Protein AF-A0A955P4U1-F1 (afdb_monomer)

Radius of gyration: 18.65 Å; Cα contacts (8 Å, |Δi|>4): 144; chains: 1; bounding box: 39×24×65 Å

Foldseek 3Di:
DPPPPDDPVVVVVVVVCVVCVPPQKDKDKDKDWDWDDDPVDIDIQIKIKIWIAHPPGWIKIFIDSDPPDPHGQWIWIDSNVDTPDIDGPDDPPD

Structure (mmCIF, N/CA/C/O backbone):
data_AF-A0A955P4U1-F1
#
_entry.id   AF-A0A955P4U1-F1
#
loop_
_atom_site.group_PDB
_atom_site.id
_atom_site.type_symbol
_atom_site.label_atom_id
_atom_site.label_alt_id
_atom_site.label_comp_id
_atom_site.label_asym_id
_atom_site.label_entity_id
_atom_site.label_seq_id
_atom_site.pdbx_PDB_ins_code
_atom_site.Cartn_x
_atom_site.Cartn_y
_atom_site.Cartn_z
_atom_site.occupancy
_atom_site.B_iso_or_equiv
_atom_site.auth_seq_id
_atom_site.auth_comp_id
_atom_site.auth_asym_id
_atom_site.auth_atom_id
_atom_site.pdbx_PDB_model_num
ATOM 1 N N . MET A 1 1 ? 6.736 -4.194 44.530 1.00 50.38 1 MET A N 1
ATOM 2 C CA . MET A 1 1 ? 7.512 -4.303 43.274 1.00 50.38 1 MET A CA 1
ATOM 3 C C . MET A 1 1 ? 7.464 -2.953 42.570 1.00 50.38 1 MET A C 1
ATOM 5 O O . MET A 1 1 ? 6.357 -2.449 42.415 1.00 50.38 1 MET A O 1
ATOM 9 N N . PRO A 1 2 ? 8.597 -2.331 42.195 1.00 56.81 2 PRO A N 1
ATOM 10 C CA . PRO A 1 2 ? 8.562 -1.129 41.367 1.00 56.81 2 PRO A CA 1
ATOM 11 C C . PRO A 1 2 ? 7.985 -1.478 39.982 1.00 56.81 2 PRO A C 1
ATOM 13 O O . PRO A 1 2 ? 8.252 -2.577 39.481 1.00 56.81 2 PRO A O 1
ATOM 16 N N . PRO A 1 3 ? 7.184 -0.595 39.360 1.00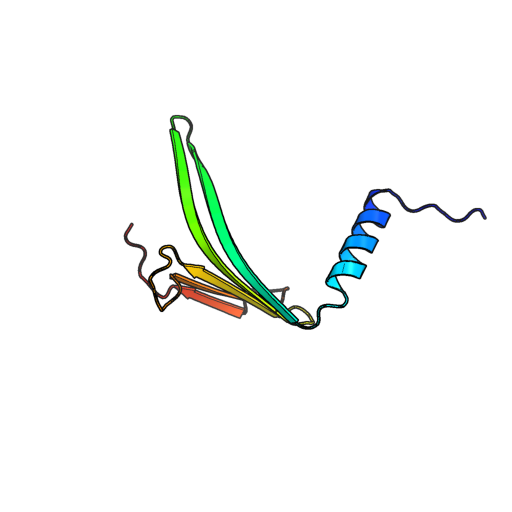 59.06 3 PRO A N 1
ATOM 17 C CA . PRO A 1 3 ? 6.645 -0.843 38.030 1.00 59.06 3 PRO A CA 1
ATOM 18 C C . PRO A 1 3 ? 7.808 -1.007 37.046 1.00 59.06 3 PRO A C 1
ATOM 20 O O . PRO A 1 3 ? 8.677 -0.137 36.953 1.00 59.06 3 PRO A O 1
ATOM 23 N N . ARG A 1 4 ? 7.844 -2.136 36.326 1.00 65.88 4 ARG A N 1
ATOM 24 C CA . ARG A 1 4 ? 8.798 -2.355 35.234 1.00 65.88 4 ARG A CA 1
ATOM 25 C C . ARG A 1 4 ? 8.546 -1.266 34.190 1.00 65.88 4 ARG A C 1
ATOM 27 O O . ARG A 1 4 ? 7.541 -1.308 33.488 1.00 65.88 4 ARG A O 1
ATOM 34 N N . LYS A 1 5 ? 9.422 -0.259 34.126 1.00 69.38 5 LYS A N 1
ATOM 35 C CA . LYS A 1 5 ? 9.447 0.681 33.002 1.00 69.38 5 LYS A CA 1
ATOM 36 C C . LYS A 1 5 ? 9.759 -0.154 31.764 1.00 69.38 5 LYS A C 1
ATOM 38 O O . LYS A 1 5 ? 10.828 -0.756 31.702 1.00 69.38 5 LYS A O 1
ATOM 43 N N . GLY A 1 6 ? 8.791 -0.252 30.856 1.00 73.00 6 GLY A N 1
ATOM 44 C CA . GLY A 1 6 ? 8.958 -0.990 29.611 1.00 73.00 6 GLY A CA 1
ATOM 45 C C . GLY A 1 6 ? 10.155 -0.476 28.815 1.00 73.00 6 GLY A C 1
ATOM 46 O O . GLY A 1 6 ? 10.560 0.683 28.963 1.00 73.00 6 GLY A O 1
ATOM 47 N N . SER A 1 7 ? 10.745 -1.343 27.998 1.00 87.06 7 SER A N 1
ATOM 48 C CA . SER A 1 7 ? 11.895 -0.985 27.168 1.00 87.06 7 SER A CA 1
ATOM 49 C C . SER A 1 7 ? 11.543 0.164 26.202 1.00 87.06 7 SER A C 1
AT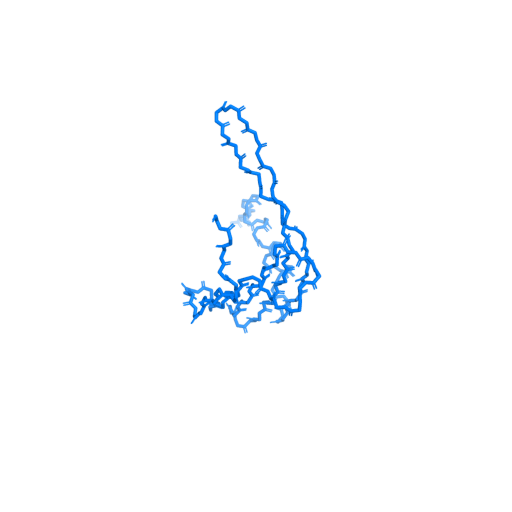OM 51 O O . SER A 1 7 ? 10.374 0.352 25.849 1.00 87.06 7 SER A O 1
ATOM 53 N N . PRO A 1 8 ? 12.527 0.940 25.715 1.00 87.69 8 PRO A N 1
ATOM 54 C CA . PRO A 1 8 ? 12.278 1.966 24.699 1.00 87.69 8 PRO A CA 1
ATOM 55 C C . PRO A 1 8 ? 11.526 1.442 23.461 1.00 87.69 8 PRO A C 1
ATOM 57 O O . PRO A 1 8 ? 10.693 2.155 22.902 1.00 87.69 8 PRO A O 1
ATOM 60 N N . ALA A 1 9 ? 11.761 0.183 23.073 1.00 87.62 9 ALA A N 1
ATOM 61 C CA . ALA A 1 9 ? 11.050 -0.476 21.980 1.00 87.62 9 ALA A CA 1
ATOM 62 C C . ALA A 1 9 ? 9.571 -0.735 22.314 1.00 87.62 9 ALA A C 1
ATOM 64 O O . ALA A 1 9 ? 8.701 -0.459 21.492 1.00 87.62 9 ALA A O 1
ATOM 65 N N . GLU A 1 10 ? 9.264 -1.191 23.531 1.00 89.50 10 GLU A N 1
ATOM 66 C CA . GLU A 1 10 ? 7.882 -1.399 23.991 1.00 89.50 10 GLU A CA 1
ATOM 67 C C . GLU A 1 10 ? 7.094 -0.084 24.027 1.00 89.50 10 GLU A C 1
ATOM 69 O O . GLU A 1 10 ? 5.933 -0.033 23.620 1.00 89.50 10 GLU A O 1
ATOM 74 N N . LEU A 1 11 ? 7.736 1.007 24.454 1.00 87.81 11 LEU A N 1
ATOM 75 C CA . LEU A 1 11 ? 7.127 2.338 24.450 1.00 87.81 11 LEU A CA 1
ATOM 76 C C . LEU A 1 11 ? 6.859 2.847 23.027 1.00 87.81 11 LEU A C 1
ATOM 78 O O . LEU A 1 11 ? 5.818 3.462 22.786 1.00 87.81 11 LEU A O 1
ATOM 82 N N . LEU A 1 12 ? 7.769 2.591 22.083 1.00 88.06 12 LEU A N 1
ATOM 83 C CA . LEU A 1 12 ? 7.580 2.946 20.676 1.00 88.06 12 LEU A CA 1
ATOM 84 C C . LEU A 1 12 ? 6.439 2.138 20.047 1.00 88.06 12 LEU A C 1
ATOM 86 O O . LEU A 1 12 ? 5.561 2.724 19.416 1.00 88.06 12 LEU A O 1
ATOM 90 N N . LEU A 1 13 ? 6.415 0.820 20.267 1.00 87.81 13 LEU A N 1
ATOM 91 C CA . LEU A 1 13 ? 5.353 -0.059 19.778 1.00 87.81 13 LEU A CA 1
ATOM 92 C C . LEU A 1 13 ? 3.991 0.368 20.316 1.00 87.81 13 LEU A C 1
ATOM 94 O O . LEU A 1 13 ? 3.047 0.461 19.539 1.00 87.81 13 LEU A O 1
ATOM 98 N N . LYS A 1 14 ? 3.895 0.709 21.606 1.00 87.94 14 LYS A N 1
ATOM 99 C CA . LYS A 1 14 ? 2.657 1.222 22.203 1.00 87.94 14 LYS A CA 1
ATOM 100 C C . LYS A 1 14 ? 2.185 2.512 21.526 1.00 87.94 14 LYS A C 1
ATOM 102 O O . LYS A 1 14 ? 1.021 2.596 21.155 1.00 87.94 14 LYS A O 1
ATOM 107 N N . LYS A 1 15 ? 3.078 3.482 21.298 1.00 88.19 15 LYS A N 1
ATOM 108 C CA . LYS A 1 15 ? 2.731 4.744 20.615 1.00 88.19 15 LYS A CA 1
ATOM 109 C C . LYS A 1 15 ? 2.273 4.529 19.174 1.00 88.19 15 LYS A C 1
ATOM 111 O O . LYS A 1 15 ? 1.311 5.153 18.734 1.00 88.19 15 LYS A O 1
ATOM 116 N N . VAL A 1 16 ? 2.969 3.666 18.431 1.00 86.25 16 VAL A N 1
ATOM 117 C CA . VAL A 1 16 ? 2.586 3.298 17.060 1.00 86.25 16 VAL A CA 1
ATOM 118 C C . VAL A 1 16 ? 1.221 2.618 17.084 1.00 86.25 16 VAL A C 1
ATOM 120 O O . VAL A 1 16 ? 0.326 3.024 16.349 1.00 86.25 16 VAL A O 1
ATOM 123 N N . HIS A 1 17 ? 1.040 1.644 17.974 1.00 83.38 17 HIS A N 1
ATOM 124 C CA . HIS A 1 17 ? -0.215 0.932 18.146 1.00 83.38 17 HIS A CA 1
ATOM 125 C C . HIS A 1 17 ? -1.355 1.907 18.435 1.00 83.38 17 HIS A C 1
ATOM 127 O O . HIS A 1 17 ? -2.286 1.943 17.652 1.00 83.38 17 HIS A O 1
ATOM 133 N N . GLU A 1 18 ? -1.250 2.769 19.450 1.00 86.62 18 GLU A N 1
ATOM 134 C CA . GLU A 1 18 ? -2.267 3.776 19.795 1.00 86.62 18 GLU A CA 1
ATOM 135 C C . GLU A 1 18 ? -2.599 4.717 18.626 1.00 86.62 18 GLU A C 1
ATOM 137 O O . GLU A 1 18 ? -3.773 4.990 18.376 1.00 86.62 18 GLU A O 1
ATOM 142 N N . LYS A 1 19 ? -1.588 5.168 17.869 1.00 84.88 19 LYS A N 1
ATOM 143 C CA . LYS A 1 19 ? -1.779 6.074 16.726 1.00 84.88 19 LYS A CA 1
ATOM 144 C C . LYS A 1 19 ? -2.559 5.429 15.579 1.00 84.88 19 LYS A C 1
ATOM 146 O O . LYS A 1 19 ? -3.381 6.097 14.960 1.00 84.88 19 LYS A O 1
ATOM 151 N N . TYR A 1 20 ? -2.286 4.162 15.277 1.00 80.38 20 TYR A N 1
ATOM 152 C CA . TYR A 1 20 ? -2.937 3.446 14.178 1.00 80.38 20 TYR A CA 1
ATOM 153 C C . TYR A 1 20 ? -4.123 2.588 14.658 1.00 80.38 20 TYR A C 1
ATOM 155 O O . TYR A 1 20 ? -4.843 2.025 13.830 1.00 80.38 20 TYR A O 1
ATOM 163 N N . LEU A 1 21 ? -4.372 2.497 15.979 1.00 76.75 21 LEU A N 1
ATOM 164 C CA . LEU A 1 21 ? -5.465 1.681 16.507 1.00 76.75 21 LEU A CA 1
ATOM 165 C C . LEU A 1 21 ? -6.841 2.287 16.260 1.00 76.75 21 LEU A C 1
ATOM 167 O O . LEU A 1 21 ? -7.820 1.566 16.111 1.00 76.75 21 LEU A O 1
ATOM 171 N N . SER A 1 22 ? -6.917 3.612 16.258 1.00 76.81 22 SER A N 1
ATOM 172 C CA . SER A 1 22 ? -8.170 4.343 16.077 1.00 76.81 22 SER A CA 1
ATOM 173 C C . SER A 1 22 ? -8.641 4.375 14.623 1.00 76.81 22 SER A C 1
ATOM 175 O O . SER A 1 22 ? -9.786 4.730 14.362 1.00 76.81 22 SER A O 1
ATOM 177 N N . LEU A 1 23 ? -7.783 4.001 13.670 1.00 80.94 23 LEU A N 1
ATOM 178 C CA . LEU A 1 23 ? -8.121 4.010 12.253 1.00 80.94 23 LEU A CA 1
ATOM 179 C C . LEU A 1 23 ? -8.885 2.731 11.895 1.00 80.94 23 LEU A 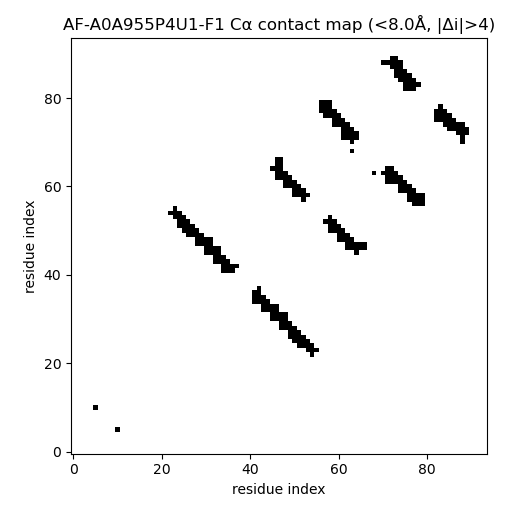C 1
ATOM 181 O O . LEU A 1 23 ? -8.294 1.655 11.772 1.00 80.94 23 LEU A O 1
ATOM 185 N N . GLU A 1 24 ? -10.205 2.844 11.729 1.00 89.06 24 GLU A N 1
ATOM 186 C CA . GLU A 1 24 ? -11.040 1.776 11.159 1.00 89.06 24 GLU A CA 1
ATOM 187 C C . GLU A 1 24 ? -10.770 1.578 9.670 1.00 89.06 24 GLU A C 1
ATOM 189 O O . GLU A 1 24 ? -10.689 0.446 9.193 1.00 89.06 24 GLU A O 1
ATOM 194 N N . THR A 1 25 ? -10.615 2.692 8.954 1.00 90.44 25 THR A N 1
ATOM 195 C CA . THR A 1 25 ? -10.239 2.750 7.544 1.00 90.44 25 THR A CA 1
ATOM 196 C C . THR A 1 25 ? -9.174 3.829 7.376 1.00 90.44 25 THR A C 1
ATOM 198 O O . THR A 1 25 ? -9.230 4.871 8.030 1.00 90.44 25 THR A O 1
ATOM 201 N N . TYR A 1 26 ? -8.188 3.574 6.527 1.00 89.31 26 TYR A N 1
ATOM 202 C CA . TYR A 1 26 ? -7.131 4.509 6.176 1.00 89.31 26 TYR A CA 1
ATOM 203 C C . TYR A 1 26 ? -6.914 4.461 4.670 1.00 89.31 26 TYR A C 1
ATOM 205 O O . TYR A 1 26 ? -6.680 3.390 4.117 1.00 89.31 26 TYR A O 1
ATOM 213 N N . GLU A 1 27 ? -6.976 5.617 4.023 1.00 93.00 27 GLU A N 1
ATOM 214 C CA . GLU A 1 27 ? -6.696 5.768 2.602 1.00 93.00 27 GLU A CA 1
ATOM 215 C C . GLU A 1 27 ? -5.572 6.784 2.419 1.00 93.00 27 GLU A C 1
ATOM 217 O O . GLU A 1 27 ? -5.525 7.806 3.108 1.00 93.00 27 GLU A O 1
ATOM 222 N N . SER A 1 28 ? -4.639 6.485 1.522 1.00 92.19 28 SER A N 1
ATOM 223 C CA . SER A 1 28 ? -3.540 7.385 1.196 1.00 92.19 28 SER A CA 1
ATOM 224 C C . SER A 1 28 ? -3.039 7.141 -0.218 1.00 92.19 28 SER A C 1
ATOM 226 O O . SER A 1 28 ? -3.161 6.043 -0.756 1.00 92.19 28 SER A O 1
ATOM 228 N N . GLN A 1 29 ? -2.456 8.171 -0.814 1.00 92.56 29 GLN A N 1
ATOM 229 C CA . GLN A 1 29 ? -1.813 8.114 -2.118 1.00 92.56 29 GLN A CA 1
ATOM 230 C C . GLN A 1 29 ? -0.424 8.731 -2.010 1.00 92.56 29 GLN A C 1
ATOM 232 O O . GLN A 1 29 ? -0.185 9.611 -1.178 1.00 92.56 29 GLN A O 1
ATOM 237 N N . GLY A 1 30 ? 0.506 8.277 -2.840 1.00 90.50 30 GLY A N 1
ATOM 238 C CA . GLY A 1 30 ? 1.866 8.783 -2.786 1.00 90.50 30 GLY A CA 1
ATOM 239 C C . GLY A 1 30 ? 2.732 8.368 -3.958 1.00 90.50 30 GLY A C 1
ATOM 240 O O . GLY A 1 30 ? 2.283 7.751 -4.924 1.00 90.50 30 GLY A O 1
ATOM 241 N N . ARG A 1 31 ? 4.006 8.737 -3.845 1.00 90.06 31 ARG A N 1
ATOM 242 C CA . ARG A 1 31 ? 5.071 8.380 -4.779 1.00 90.06 31 ARG A CA 1
ATOM 243 C C . ARG A 1 31 ? 6.000 7.379 -4.113 1.00 90.06 31 ARG A C 1
ATOM 245 O O . ARG A 1 31 ? 6.377 7.545 -2.953 1.00 90.06 31 ARG A O 1
ATOM 252 N N . LEU A 1 32 ? 6.341 6.333 -4.845 1.00 87.38 32 LEU A N 1
ATOM 253 C CA . LEU A 1 32 ? 7.272 5.286 -4.477 1.00 87.38 32 LEU A CA 1
ATOM 254 C C . LEU A 1 32 ? 8.505 5.422 -5.366 1.00 87.38 32 LEU A C 1
ATOM 256 O O . LEU A 1 32 ? 8.414 5.301 -6.584 1.00 87.38 32 LEU A O 1
ATOM 260 N N . TYR A 1 33 ? 9.657 5.631 -4.742 1.00 83.44 33 TYR A N 1
ATOM 261 C CA . TYR A 1 33 ? 10.943 5.680 -5.425 1.00 83.44 33 TYR A CA 1
ATOM 262 C C . TYR A 1 33 ? 11.663 4.355 -5.195 1.00 83.44 33 TYR A C 1
ATOM 264 O O . TYR A 1 33 ? 12.002 4.009 -4.063 1.00 83.44 33 TYR A O 1
ATOM 272 N N . THR A 1 34 ? 11.871 3.590 -6.263 1.00 81.94 34 THR A N 1
ATOM 273 C CA . THR A 1 34 ? 12.632 2.341 -6.214 1.00 81.94 34 THR A CA 1
ATOM 274 C C . THR A 1 34 ? 14.053 2.608 -6.687 1.00 81.94 34 THR A C 1
ATOM 276 O O . THR A 1 34 ? 14.278 2.811 -7.878 1.00 81.94 34 THR A O 1
ATOM 279 N N . LEU A 1 35 ? 15.010 2.569 -5.758 1.00 83.75 35 LEU A N 1
ATOM 280 C CA . LEU A 1 35 ? 16.437 2.654 -6.064 1.00 83.75 35 LEU A CA 1
ATOM 281 C C . LEU A 1 35 ? 17.000 1.248 -6.311 1.00 83.75 35 LEU A C 1
ATOM 283 O O . LEU A 1 35 ? 17.117 0.443 -5.385 1.00 83.75 35 LEU A O 1
ATOM 287 N N . ARG A 1 36 ? 17.380 0.947 -7.554 1.00 79.19 36 ARG A N 1
ATOM 288 C CA . ARG A 1 36 ? 18.107 -0.275 -7.923 1.00 79.19 36 ARG A CA 1
ATOM 289 C C . ARG A 1 36 ? 19.593 0.040 -7.993 1.00 79.19 36 ARG A C 1
ATOM 291 O O . ARG A 1 36 ? 20.018 0.879 -8.777 1.00 79.19 36 ARG A O 1
ATOM 298 N N . THR A 1 37 ? 20.385 -0.626 -7.160 1.00 83.19 37 THR A N 1
ATOM 299 C CA . THR A 1 37 ? 21.845 -0.465 -7.152 1.00 83.19 37 THR A CA 1
ATOM 300 C C . THR A 1 37 ? 22.481 -1.675 -7.824 1.00 83.19 37 THR A C 1
ATOM 302 O O . THR A 1 37 ? 22.336 -2.797 -7.343 1.00 83.19 37 THR A O 1
ATOM 305 N N . TYR A 1 38 ? 23.173 -1.435 -8.929 1.00 82.69 38 TYR A N 1
ATOM 306 C CA . TYR A 1 38 ? 24.041 -2.385 -9.616 1.00 82.69 38 TYR A CA 1
ATOM 307 C C . TYR A 1 38 ? 25.506 -2.067 -9.261 1.00 82.69 38 TYR A C 1
ATOM 309 O O . TYR A 1 38 ? 25.789 -0.963 -8.786 1.00 82.69 38 TYR A O 1
ATOM 317 N N . PRO A 1 39 ? 26.456 -3.000 -9.458 1.00 89.31 39 PRO A N 1
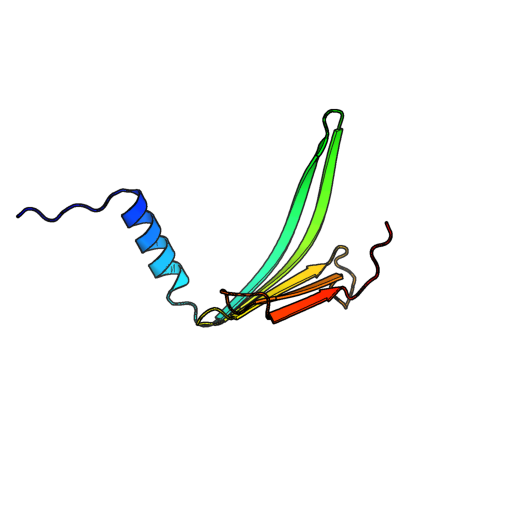ATOM 318 C CA . PRO A 1 39 ? 27.872 -2.749 -9.169 1.00 89.31 39 PRO A CA 1
ATOM 319 C C . PRO A 1 39 ? 28.458 -1.532 -9.905 1.00 89.31 39 PRO A C 1
ATOM 321 O O . PRO A 1 39 ? 29.386 -0.902 -9.409 1.00 89.31 39 PRO A O 1
ATOM 324 N N . ASP A 1 40 ? 27.909 -1.205 -11.073 1.00 92.38 40 ASP A N 1
ATOM 325 C CA . ASP A 1 40 ? 28.390 -0.197 -12.017 1.00 92.38 40 ASP A CA 1
ATOM 326 C C . ASP A 1 40 ? 27.444 1.006 -12.188 1.00 92.38 40 ASP A C 1
ATOM 328 O O . ASP A 1 40 ? 27.856 2.032 -12.729 1.00 92.38 40 ASP A O 1
ATOM 332 N N . ARG A 1 41 ? 26.190 0.924 -11.717 1.00 84.19 41 ARG A N 1
ATOM 333 C CA . ARG A 1 41 ? 25.213 2.020 -11.840 1.00 84.19 41 ARG A CA 1
ATOM 334 C C . ARG A 1 41 ? 24.118 1.997 -10.777 1.00 84.19 41 ARG A C 1
ATOM 336 O O . ARG A 1 41 ? 23.884 0.993 -10.110 1.00 84.19 41 ARG A O 1
ATOM 343 N N . LYS A 1 42 ? 23.401 3.111 -10.655 1.00 87.00 42 LYS A N 1
ATOM 344 C CA . LYS A 1 42 ? 22.163 3.215 -9.876 1.00 87.00 42 LYS A CA 1
ATOM 345 C C . LYS A 1 42 ? 21.036 3.641 -10.804 1.00 87.00 42 LYS A C 1
ATOM 347 O O . LYS A 1 42 ? 21.166 4.662 -11.468 1.00 87.00 42 LYS A O 1
ATOM 352 N N . ASP A 1 43 ? 19.955 2.874 -10.804 1.00 83.88 43 ASP A N 1
ATOM 353 C CA . ASP A 1 43 ? 18.744 3.177 -11.558 1.00 83.88 43 ASP A CA 1
ATOM 354 C C . ASP A 1 43 ? 17.644 3.552 -10.557 1.00 83.88 43 ASP A C 1
ATOM 356 O O . ASP A 1 43 ? 17.337 2.781 -9.644 1.00 83.88 43 ASP A O 1
ATOM 360 N N . GLU A 1 44 ? 17.047 4.729 -10.717 1.00 82.50 44 GLU A N 1
ATOM 361 C CA . GLU A 1 44 ? 15.867 5.143 -9.957 1.00 82.50 44 GLU A CA 1
ATOM 362 C C . GLU A 1 44 ? 14.621 5.007 -10.829 1.00 82.50 44 GLU A C 1
ATOM 364 O O . GLU A 1 44 ? 14.599 5.439 -11.981 1.00 82.50 44 GLU A O 1
ATOM 369 N N . ALA A 1 45 ? 13.579 4.395 -10.273 1.00 82.06 45 ALA A N 1
ATOM 370 C CA . ALA A 1 45 ? 12.260 4.341 -10.884 1.00 82.06 45 ALA A CA 1
ATOM 371 C C . ALA A 1 45 ? 11.239 4.974 -9.938 1.00 82.06 45 ALA A C 1
ATOM 373 O O . ALA A 1 45 ? 11.103 4.543 -8.791 1.00 82.06 45 ALA A O 1
ATOM 374 N N . GLU A 1 46 ? 10.519 5.981 -10.424 1.00 84.06 46 GLU A N 1
ATOM 375 C CA . GLU A 1 46 ? 9.367 6.557 -9.732 1.00 84.06 46 GLU A CA 1
ATOM 376 C C . GLU A 1 46 ? 8.100 5.787 -10.125 1.00 84.06 46 GLU A C 1
ATOM 378 O O . GLU A 1 46 ? 7.915 5.367 -11.267 1.00 84.06 46 GLU A O 1
ATOM 383 N N . SER A 1 47 ? 7.229 5.543 -9.158 1.00 85.38 47 SER A N 1
ATOM 384 C CA . SER A 1 47 ? 5.894 4.986 -9.364 1.00 85.38 47 SER A CA 1
ATOM 385 C C . SER A 1 47 ? 4.922 5.692 -8.431 1.00 85.38 47 SER A C 1
ATOM 387 O O . SER A 1 47 ? 5.304 6.144 -7.357 1.00 85.38 47 SER A O 1
ATOM 389 N N . HIS A 1 48 ? 3.657 5.777 -8.806 1.00 89.25 48 HIS A N 1
ATOM 390 C CA . HIS A 1 48 ? 2.598 6.254 -7.926 1.00 89.25 48 HIS A CA 1
ATOM 391 C C . HIS A 1 48 ? 1.903 5.069 -7.264 1.00 89.25 48 HIS A C 1
ATOM 393 O O . HIS A 1 48 ? 1.838 3.979 -7.834 1.00 89.25 48 HIS A O 1
ATOM 399 N N . PHE A 1 49 ? 1.373 5.268 -6.063 1.00 91.25 49 PHE A N 1
ATOM 400 C CA . PHE A 1 49 ? 0.582 4.251 -5.385 1.00 91.25 49 PHE A CA 1
ATOM 401 C C . PHE A 1 49 ? -0.639 4.846 -4.693 1.00 91.25 49 PHE A C 1
ATOM 403 O O .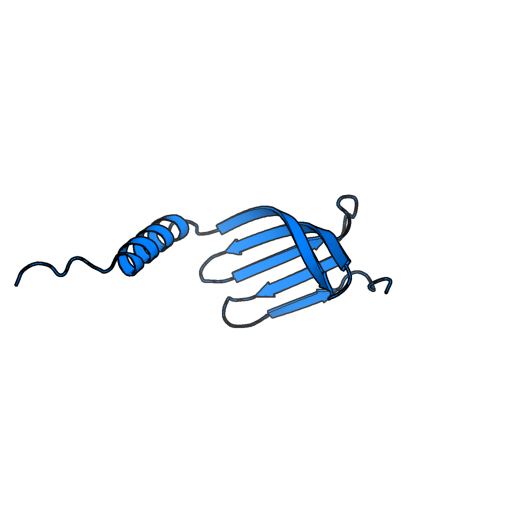 PHE A 1 49 ? -0.653 6.018 -4.314 1.00 91.25 49 PHE A O 1
ATOM 410 N N . SER A 1 50 ? -1.630 3.993 -4.470 1.00 92.25 50 SER A N 1
ATOM 411 C CA . SER A 1 50 ? -2.750 4.217 -3.568 1.00 92.25 50 SER A CA 1
ATOM 412 C C . SER A 1 50 ? -2.820 3.033 -2.614 1.00 92.25 50 SER A C 1
ATOM 414 O O . SER A 1 50 ? -2.583 1.882 -2.987 1.00 92.25 50 SER A O 1
ATOM 416 N N . VAL A 1 51 ? -3.096 3.322 -1.352 1.00 92.00 51 VAL A N 1
ATOM 417 C CA . VAL A 1 51 ? -3.306 2.324 -0.318 1.00 92.00 51 VAL A CA 1
ATOM 418 C C . VAL A 1 51 ? -4.653 2.563 0.329 1.00 92.00 51 VAL A C 1
ATOM 420 O O . VAL A 1 51 ? -4.960 3.675 0.747 1.00 92.00 51 VAL A O 1
ATOM 423 N N . LEU A 1 52 ? -5.422 1.490 0.460 1.00 91.88 52 LEU A N 1
ATOM 424 C CA . LEU A 1 52 ? -6.614 1.434 1.286 1.00 91.88 52 LEU A CA 1
ATOM 425 C C . LEU A 1 52 ? -6.425 0.323 2.311 1.00 91.88 52 LEU A C 1
ATOM 427 O O . LEU A 1 52 ?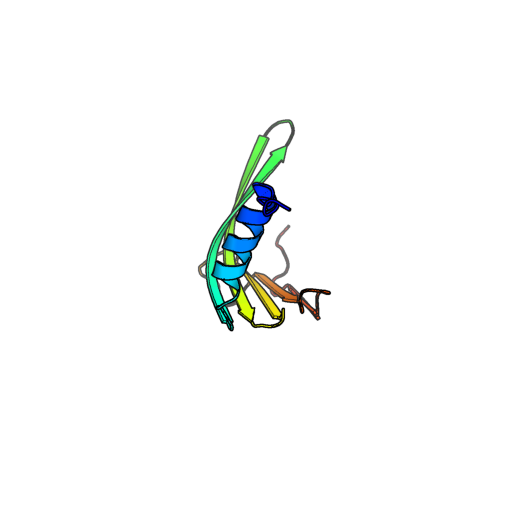 -6.289 -0.847 1.963 1.00 91.88 52 LEU A O 1
ATOM 431 N N . PHE A 1 53 ? -6.444 0.681 3.582 1.00 91.38 53 PHE A N 1
ATOM 432 C CA . PHE A 1 53 ? -6.454 -0.246 4.699 1.00 91.38 53 PHE A CA 1
ATOM 433 C C . PHE A 1 53 ? -7.801 -0.167 5.409 1.00 91.38 53 PHE A C 1
ATOM 435 O O . PHE A 1 53 ? -8.313 0.920 5.664 1.00 91.38 53 PHE A O 1
ATOM 442 N N . LYS A 1 54 ? -8.361 -1.318 5.764 1.00 90.88 54 LYS A N 1
ATOM 443 C CA . LYS A 1 54 ? -9.586 -1.445 6.543 1.00 90.88 54 LYS A CA 1
ATOM 444 C C . LYS A 1 54 ? -9.427 -2.548 7.579 1.00 90.88 54 LYS A C 1
ATOM 446 O O . LYS A 1 54 ? -8.979 -3.655 7.281 1.00 90.88 54 LYS A O 1
ATOM 451 N N . ARG A 1 55 ? -9.853 -2.268 8.806 1.00 86.38 55 ARG A N 1
ATOM 452 C CA . ARG A 1 55 ? -9.841 -3.249 9.890 1.00 86.38 55 ARG A CA 1
ATOM 453 C C . ARG A 1 55 ? -10.729 -4.469 9.590 1.00 86.38 55 ARG A C 1
ATOM 455 O O . ARG A 1 55 ? -11.760 -4.323 8.933 1.00 86.38 55 ARG A O 1
ATOM 462 N N . PRO A 1 56 ? -10.382 -5.661 10.109 1.00 85.69 56 PRO A N 1
ATOM 463 C CA . PRO A 1 56 ? -9.230 -5.930 10.972 1.00 85.69 56 PRO A CA 1
ATOM 464 C C . PRO A 1 56 ? -7.888 -5.879 10.227 1.00 85.69 56 PRO A C 1
ATOM 466 O O . PRO A 1 56 ? -6.966 -5.256 10.742 1.00 85.69 56 PRO A O 1
ATOM 469 N N . ASN A 1 57 ? -7.774 -6.422 9.009 1.00 85.75 57 ASN A N 1
ATOM 470 C CA . ASN A 1 57 ? -6.503 -6.390 8.273 1.00 85.75 57 ASN A CA 1
ATOM 471 C C . ASN A 1 57 ? -6.654 -6.447 6.739 1.00 85.75 57 ASN A C 1
ATOM 473 O O . ASN A 1 57 ? -5.752 -6.876 6.026 1.00 85.75 57 ASN A O 1
ATOM 477 N N . LEU A 1 58 ? -7.788 -5.981 6.211 1.00 88.75 58 LEU A N 1
ATOM 478 C CA . 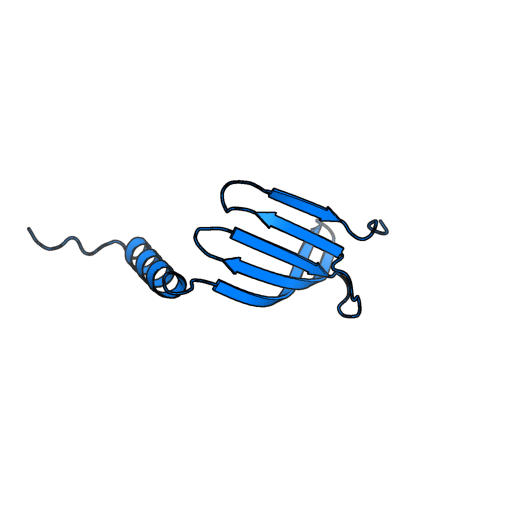LEU A 1 58 ? -7.968 -5.863 4.769 1.00 88.75 58 LEU A CA 1
ATOM 479 C C . LEU A 1 58 ? -7.112 -4.708 4.235 1.00 88.75 58 LEU A C 1
ATOM 481 O O . LEU A 1 58 ? -7.193 -3.583 4.716 1.00 88.75 58 LEU A O 1
ATOM 485 N N . PHE A 1 59 ? -6.310 -4.978 3.220 1.00 92.00 59 PHE A N 1
ATOM 486 C CA . PHE A 1 59 ? -5.418 -4.014 2.596 1.00 92.00 59 PHE A CA 1
ATOM 487 C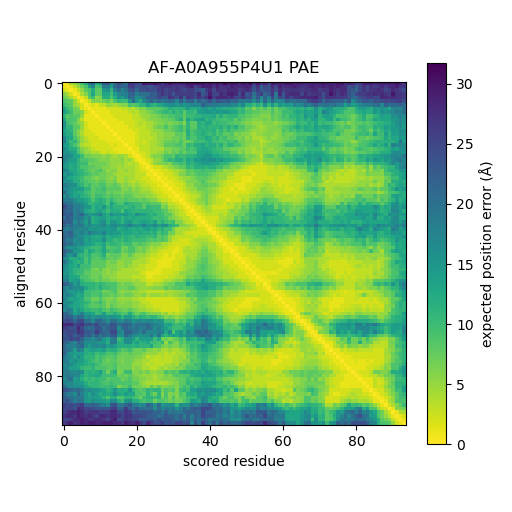 C . PHE A 1 59 ? -5.492 -4.161 1.083 1.00 92.00 59 PHE A C 1
ATOM 489 O O . PHE A 1 59 ? -5.356 -5.266 0.559 1.00 92.00 59 PHE A O 1
ATOM 496 N N . ARG A 1 60 ? -5.671 -3.045 0.382 1.00 92.50 60 ARG A N 1
ATOM 497 C CA . ARG A 1 60 ? -5.533 -2.938 -1.065 1.00 92.50 60 ARG A CA 1
ATOM 498 C C . ARG A 1 60 ? -4.403 -1.964 -1.387 1.00 92.50 60 ARG A C 1
ATOM 50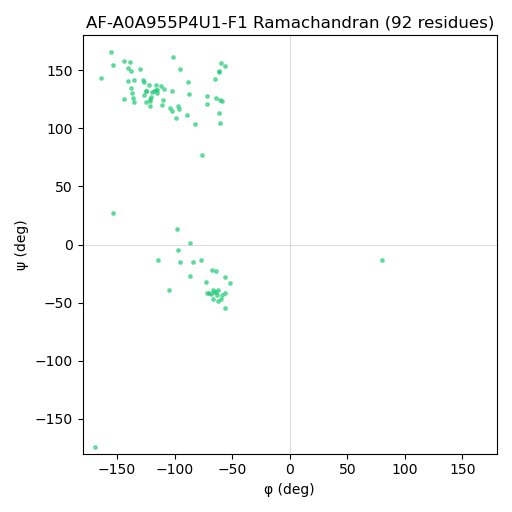0 O O . ARG A 1 60 ? -4.378 -0.862 -0.847 1.00 92.50 60 ARG A O 1
ATOM 507 N N . LEU A 1 61 ? -3.513 -2.370 -2.283 1.00 91.94 61 LEU A N 1
ATOM 508 C CA . LEU A 1 61 ? -2.450 -1.549 -2.852 1.00 91.94 61 LEU A CA 1
ATOM 509 C C . LEU A 1 61 ? -2.604 -1.510 -4.359 1.00 91.94 61 LEU A C 1
ATOM 511 O O . LEU A 1 61 ? -2.613 -2.558 -5.001 1.00 91.94 61 LEU A O 1
ATOM 515 N N . GLU A 1 62 ? -2.668 -0.317 -4.919 1.00 91.38 62 GLU A N 1
ATOM 516 C CA . GLU A 1 62 ? -2.644 -0.109 -6.360 1.00 91.38 62 GLU A CA 1
ATOM 517 C C . GLU A 1 62 ? -1.387 0.683 -6.714 1.00 91.38 62 GLU A C 1
ATOM 519 O O . GLU A 1 62 ? -0.997 1.597 -5.989 1.00 91.38 62 GLU A O 1
ATOM 524 N N . ILE A 1 63 ? -0.712 0.287 -7.791 1.00 87.69 63 ILE A N 1
ATOM 525 C CA . ILE A 1 63 ? 0.541 0.890 -8.251 1.00 87.69 63 ILE A CA 1
ATOM 526 C C . ILE A 1 63 ? 0.359 1.329 -9.696 1.00 87.69 63 ILE A C 1
ATOM 528 O O . ILE A 1 63 ? -0.067 0.534 -10.534 1.00 87.69 63 ILE A O 1
ATOM 532 N N . TRP A 1 64 ? 0.755 2.558 -10.000 1.00 85.38 64 TRP A N 1
ATOM 533 C CA . TRP A 1 64 ? 0.839 3.123 -11.340 1.00 85.38 64 TRP A CA 1
ATOM 534 C C . TRP A 1 64 ? 2.301 3.423 -11.660 1.00 85.38 64 TRP A C 1
ATOM 536 O O . TRP A 1 64 ? 3.004 4.036 -10.864 1.00 85.38 64 TRP A O 1
ATOM 546 N N . ILE A 1 65 ? 2.764 3.018 -12.840 1.00 76.69 65 ILE A N 1
ATOM 547 C CA . ILE A 1 65 ? 4.101 3.394 -13.338 1.00 76.69 65 ILE A CA 1
ATOM 548 C C . ILE A 1 65 ? 4.046 4.779 -14.014 1.00 76.69 65 ILE A C 1
ATOM 550 O O . ILE A 1 65 ? 5.068 5.425 -14.202 1.00 76.69 65 ILE A O 1
ATOM 554 N N . ASP A 1 66 ? 2.839 5.257 -14.326 1.00 70.69 66 ASP A N 1
ATOM 555 C CA . ASP A 1 66 ? 2.578 6.517 -15.015 1.00 70.69 66 ASP A CA 1
ATOM 556 C C . ASP A 1 66 ? 1.296 7.148 -14.441 1.00 70.69 66 ASP A C 1
ATOM 558 O O . ASP A 1 66 ? 0.269 6.464 -14.366 1.00 70.69 66 ASP A O 1
ATOM 562 N N . SER A 1 67 ? 1.360 8.401 -13.968 1.00 62.22 67 SER A N 1
ATOM 563 C CA . SER A 1 67 ? 0.246 9.073 -13.263 1.00 62.22 67 SER A CA 1
ATOM 564 C C . SER A 1 67 ? -0.982 9.284 -14.137 1.00 62.22 67 SER A C 1
ATOM 566 O O . SER A 1 67 ? -2.087 9.421 -13.618 1.00 62.22 67 SER A O 1
ATOM 568 N N . ASP A 1 68 ? -0.789 9.302 -15.452 1.00 67.31 68 ASP A N 1
ATOM 569 C CA . ASP A 1 68 ? -1.818 9.711 -16.404 1.00 67.31 68 ASP A CA 1
ATOM 570 C C . ASP A 1 68 ? -2.740 8.542 -16.799 1.00 67.31 68 ASP A C 1
ATOM 572 O O . ASP A 1 68 ? -3.662 8.695 -17.604 1.00 67.31 68 ASP A O 1
ATOM 576 N N . ARG A 1 69 ? -2.515 7.345 -16.232 1.00 63.69 69 ARG A N 1
ATOM 577 C CA . ARG A 1 69 ? -3.326 6.155 -16.509 1.00 63.69 69 ARG A CA 1
ATOM 578 C C . ARG A 1 69 ? -4.533 6.061 -15.587 1.00 63.69 69 ARG A C 1
ATOM 580 O O . ARG A 1 69 ? -4.418 6.031 -14.366 1.00 63.69 69 ARG A O 1
ATOM 587 N N . LEU A 1 70 ? -5.694 5.857 -16.206 1.00 69.75 70 LEU A N 1
ATOM 588 C CA . LEU A 1 70 ? -6.948 5.563 -15.507 1.00 69.75 70 LEU A CA 1
ATOM 589 C C . LEU A 1 70 ? -6.940 4.189 -14.813 1.00 69.75 70 LEU A C 1
ATOM 591 O O . LEU A 1 70 ? -7.713 3.971 -13.885 1.00 69.75 70 LEU A O 1
ATOM 595 N N . THR A 1 71 ? -6.076 3.264 -15.242 1.00 67.12 71 THR A N 1
ATOM 596 C CA . THR A 1 71 ? -5.961 1.914 -14.675 1.00 67.12 71 THR A CA 1
ATOM 597 C C . THR A 1 71 ? -4.597 1.707 -14.015 1.00 67.12 71 THR A C 1
ATOM 599 O O . THR A 1 71 ? -3.579 1.978 -14.662 1.00 67.12 71 THR A O 1
ATOM 602 N N . PRO A 1 72 ? -4.540 1.203 -12.765 1.00 74.19 72 PRO A N 1
ATOM 603 C CA . PRO A 1 72 ? -3.269 0.879 -12.128 1.00 74.19 72 PRO A CA 1
ATOM 604 C C . PRO A 1 72 ? -2.540 -0.203 -12.918 1.00 74.19 72 PRO A C 1
ATOM 606 O O . PRO A 1 72 ? -3.166 -1.074 -13.502 1.00 74.19 72 PRO A O 1
ATOM 609 N N . PHE A 1 73 ? -1.211 -0.177 -12.917 1.00 81.44 73 PHE A N 1
ATOM 610 C CA . PHE A 1 73 ? -0.390 -1.243 -13.491 1.00 81.44 73 PHE A CA 1
ATOM 611 C C . PHE A 1 73 ? -0.585 -2.563 -12.729 1.00 81.44 73 PHE A C 1
ATOM 613 O O . PHE A 1 73 ? -0.682 -3.635 -13.331 1.00 81.44 73 PHE A O 1
ATOM 620 N N . SER A 1 74 ? -0.666 -2.475 -11.400 1.00 86.25 74 SER A N 1
ATOM 621 C CA . SER A 1 74 ? -0.843 -3.622 -10.513 1.00 86.25 74 SER A CA 1
ATOM 622 C C . SER A 1 74 ? -1.796 -3.288 -9.371 1.00 86.25 74 SER A C 1
ATOM 624 O O . SER A 1 74 ? -1.708 -2.205 -8.798 1.00 86.25 74 SER A O 1
ATOM 626 N N . SER A 1 75 ? -2.651 -4.239 -8.997 1.00 89.94 75 SER A N 1
ATOM 627 C CA . SER A 1 75 ? -3.501 -4.179 -7.804 1.00 89.94 75 SER A CA 1
ATOM 628 C C . SER A 1 75 ? -3.294 -5.431 -6.954 1.00 89.94 75 SER A C 1
ATOM 630 O O . SER A 1 75 ? -3.373 -6.550 -7.462 1.00 89.94 75 SER A O 1
ATOM 632 N N . LEU A 1 76 ? -3.019 -5.251 -5.664 1.00 92.44 76 LEU A N 1
ATOM 633 C CA . LEU A 1 76 ? -2.872 -6.316 -4.678 1.00 92.44 76 LEU A CA 1
ATOM 634 C C . LEU A 1 76 ? -3.920 -6.146 -3.582 1.00 92.44 76 LEU A C 1
ATOM 636 O O . LEU A 1 76 ? -4.058 -5.066 -3.018 1.00 92.44 76 LEU A O 1
ATOM 640 N N . LEU A 1 77 ? -4.621 -7.227 -3.250 1.00 92.75 77 LEU A N 1
ATOM 641 C CA . LEU A 1 77 ? -5.543 -7.321 -2.123 1.00 92.75 77 LEU A CA 1
ATOM 642 C C . LEU A 1 77 ? -5.011 -8.352 -1.123 1.00 92.75 77 LEU A C 1
ATOM 644 O O . LEU A 1 77 ? -4.638 -9.456 -1.514 1.00 92.75 77 LEU A O 1
ATOM 648 N N . SER A 1 78 ? -4.999 -8.015 0.161 1.00 93.75 78 SER A N 1
ATOM 649 C CA . SER A 1 78 ? -4.517 -8.858 1.260 1.00 93.75 78 SER A CA 1
ATOM 650 C C . SER A 1 78 ? -5.455 -8.763 2.462 1.00 93.75 78 SER A C 1
ATOM 652 O O . SER A 1 78 ? -6.057 -7.718 2.684 1.00 93.75 78 SER A O 1
ATOM 654 N N . ASP A 1 79 ? -5.571 -9.836 3.244 1.00 91.38 79 ASP A N 1
ATOM 655 C CA . ASP A 1 79 ? -6.239 -9.844 4.559 1.00 91.38 79 ASP A CA 1
ATOM 656 C C . ASP A 1 79 ? -5.250 -9.707 5.731 1.00 91.38 79 ASP A C 1
ATOM 658 O O . ASP A 1 79 ? -5.600 -9.977 6.883 1.00 91.38 79 ASP A O 1
ATOM 662 N N . GLY A 1 80 ? -4.002 -9.335 5.431 1.00 84.56 80 GLY A N 1
ATOM 663 C CA . GLY A 1 80 ? -2.897 -9.215 6.381 1.00 84.56 80 GLY A CA 1
ATOM 664 C C . GLY A 1 80 ? -2.225 -10.540 6.742 1.00 84.56 80 GLY A C 1
ATOM 665 O O . GLY A 1 80 ? -1.118 -10.507 7.271 1.00 84.56 80 GLY A O 1
ATOM 666 N N . ASN A 1 81 ? -2.830 -11.683 6.403 1.00 88.25 81 ASN A N 1
ATOM 667 C CA . ASN A 1 81 ? -2.221 -13.009 6.537 1.00 88.25 81 ASN A CA 1
ATOM 668 C C . ASN A 1 81 ? -1.768 -13.563 5.182 1.00 88.25 81 ASN A C 1
ATOM 670 O O . ASN A 1 81 ? -0.720 -14.200 5.088 1.00 88.25 81 ASN A O 1
ATOM 674 N N . LYS A 1 82 ? -2.556 -13.336 4.128 1.00 89.62 82 LYS A N 1
ATOM 675 C CA . LYS A 1 82 ? -2.284 -13.804 2.768 1.00 89.62 82 LYS A CA 1
ATOM 676 C C . LYS A 1 82 ? -2.739 -12.798 1.719 1.00 89.62 82 LYS A C 1
ATOM 678 O O . LYS A 1 82 ? -3.644 -11.992 1.928 1.00 89.62 82 LYS A O 1
ATOM 683 N N . VAL A 1 83 ? -2.144 -12.920 0.538 1.00 93.12 83 VAL A N 1
ATOM 684 C CA . VAL A 1 83 ? -2.629 -12.241 -0.663 1.00 93.12 83 VAL A CA 1
ATOM 685 C C . VAL A 1 83 ? -3.922 -12.925 -1.113 1.00 93.12 83 VAL A C 1
ATOM 687 O O . VAL A 1 83 ? -3.942 -14.125 -1.380 1.00 93.12 83 VAL A O 1
ATOM 690 N N . LEU A 1 84 ? -5.008 -12.157 -1.166 1.00 89.56 84 LEU A N 1
ATOM 691 C CA . LEU A 1 84 ? -6.323 -12.579 -1.649 1.00 89.56 84 LEU A CA 1
ATOM 692 C C . LEU A 1 84 ? -6.463 -12.414 -3.165 1.00 89.56 84 LEU A C 1
ATOM 694 O O . LEU A 1 84 ? -7.235 -13.133 -3.792 1.00 89.56 84 LEU A O 1
ATOM 698 N N . GLY A 1 85 ? -5.726 -11.471 -3.750 1.00 88.94 85 GLY A N 1
ATOM 699 C CA . GLY A 1 85 ? -5.715 -11.236 -5.186 1.00 88.94 85 GLY A CA 1
ATOM 700 C C . GLY A 1 85 ? -4.517 -10.397 -5.604 1.00 88.94 85 GLY A C 1
ATOM 701 O O . GLY A 1 85 ? -4.108 -9.489 -4.884 1.00 88.94 85 GLY A O 1
ATOM 702 N N . LEU A 1 86 ? -3.963 -10.710 -6.770 1.00 88.81 86 LEU A N 1
ATOM 703 C CA . LEU A 1 86 ? -2.946 -9.915 -7.446 1.00 88.81 86 LEU A CA 1
ATOM 704 C C . LEU A 1 86 ? -3.336 -9.831 -8.918 1.00 88.81 86 LEU A C 1
ATOM 706 O O . LEU A 1 86 ? -3.500 -10.859 -9.574 1.00 88.81 86 LEU A O 1
ATOM 710 N N . GLN A 1 87 ? -3.500 -8.615 -9.423 1.00 84.50 87 GLN A N 1
ATOM 711 C CA . GLN A 1 87 ? -3.872 -8.362 -10.805 1.00 84.50 87 GLN A CA 1
ATOM 712 C C . GLN A 1 87 ? -2.846 -7.439 -11.449 1.00 84.50 87 GLN A C 1
ATOM 714 O O . GLN A 1 87 ? -2.643 -6.323 -10.980 1.00 84.50 87 GLN A O 1
ATOM 719 N N . PHE A 1 88 ? -2.241 -7.900 -12.541 1.00 81.31 88 PHE A N 1
ATOM 720 C CA . PHE A 1 88 ? -1.470 -7.064 -13.455 1.00 81.31 88 PHE A CA 1
ATOM 721 C C . PHE A 1 88 ? -2.395 -6.668 -14.601 1.00 81.31 88 PHE A C 1
ATOM 723 O O . PHE A 1 88 ? -2.920 -7.536 -15.300 1.00 81.31 88 PHE A O 1
ATOM 730 N N . LEU A 1 89 ? -2.655 -5.373 -14.738 1.00 66.75 89 LEU A N 1
ATOM 731 C CA . LEU A 1 89 ? -3.649 -4.846 -15.678 1.00 66.75 89 LEU A CA 1
ATOM 732 C C . LEU A 1 89 ? -3.026 -4.413 -17.009 1.00 66.75 89 LEU A C 1
ATOM 734 O O . LEU A 1 89 ? -3.736 -4.298 -18.001 1.00 66.75 89 LEU A O 1
ATOM 738 N N . ASP A 1 90 ? -1.701 -4.272 -17.049 1.00 62.03 90 ASP A N 1
ATOM 739 C CA . ASP A 1 90 ? -0.922 -4.069 -18.265 1.00 62.03 90 ASP A CA 1
ATOM 740 C C . ASP A 1 90 ? 0.213 -5.093 -18.341 1.00 62.03 90 ASP A C 1
ATOM 742 O O . ASP A 1 90 ? 0.863 -5.403 -17.338 1.00 62.03 90 ASP A O 1
ATOM 746 N N . LYS A 1 91 ? 0.500 -5.605 -19.547 1.00 52.44 91 LYS A N 1
ATOM 747 C CA . LYS A 1 91 ? 1.731 -6.375 -19.763 1.00 52.44 91 LYS A CA 1
ATOM 748 C C . LYS A 1 91 ? 2.919 -5.433 -19.543 1.00 52.44 91 LYS A C 1
ATOM 750 O O . LYS A 1 91 ? 2.974 -4.392 -20.205 1.00 52.44 91 LYS A O 1
ATOM 755 N N . PRO A 1 92 ? 3.879 -5.770 -18.666 1.00 50.88 92 PRO A N 1
ATOM 756 C CA . PRO A 1 92 ? 5.105 -4.997 -18.576 1.00 50.88 92 PRO A CA 1
ATOM 757 C C . PRO A 1 92 ? 5.789 -5.017 -19.946 1.00 50.88 92 PRO A C 1
ATOM 759 O O . PRO A 1 92 ? 6.030 -6.083 -20.515 1.00 50.88 92 PRO A O 1
ATOM 762 N N . ARG A 1 93 ? 6.049 -3.828 -20.500 1.00 48.78 93 ARG A N 1
ATOM 763 C CA . ARG A 1 93 ? 6.922 -3.664 -21.666 1.00 48.78 93 ARG A CA 1
ATOM 764 C C . ARG A 1 93 ? 8.356 -3.812 -21.157 1.00 48.78 93 ARG A C 1
ATOM 766 O O . ARG A 1 93 ? 8.996 -2.813 -20.849 1.00 48.78 93 ARG A O 1
ATOM 773 N N . PHE A 1 94 ? 8.765 -5.055 -20.919 1.00 46.38 94 PHE A N 1
ATOM 774 C CA . PHE A 1 94 ? 10.168 -5.400 -20.713 1.00 46.38 94 PHE A CA 1
ATOM 775 C C . PHE A 1 94 ? 10.883 -5.433 -22.060 1.00 46.38 94 PHE A C 1
ATOM 777 O O . PHE A 1 94 ? 10.269 -5.945 -23.025 1.00 46.38 94 PHE A O 1
#

Solvent-accessible surface area (backbone atoms only — not comparable to full-atom values): 5637 Å² total; per-residue (Å²): 130,81,82,80,77,69,52,77,66,56,54,49,50,49,54,53,46,62,69,58,63,77,51,57,62,48,75,50,71,51,78,45,76,47,77,45,79,53,102,88,50,75,49,77,44,69,27,38,36,39,40,41,38,32,63,94,39,38,37,38,41,34,33,22,77,51,91,86,52,94,62,49,38,34,41,39,32,28,56,76,84,50,78,76,44,78,46,73,73,52,82,81,88,122

Sequence (94 aa):
MPPRKGSPAELLLKKVHEKYLSLETYESQGRLYTLRTYPDRKDEAESHFSVLFKRPNLFRLEIWIDSDRLTPFSSLLSDGNKVLGLQFLDKPRF

pLDDT: mean 82.17, std 11.5, range [46.38, 93.75]

Secondary structure (DSSP, 8-state):
-------HHHHHHHHHHHHHHT-SEEEEEEEEEEEEE-SS-EEEEEEEEEEEEETTTEEEEEEESSTT-SS-SEEEEE-SSSEEEEEE-S----

Nearest PDB structures (foldseek):
  8f6b-assembly1_B  TM=3.823E-01  e=6.295E-01  Mus musculus
  5xyu-assembly1_E  TM=4.844E-01  e=2.165E+00  Mycolicibacterium smegmatis MC2 155
  6xyw-assembly1_Bd  TM=3.637E-01  e=2.165E+00  Arabidopsis thaliana
  7rj5-assembly1_G  TM=4.015E-01  e=5.948E+00  Escherichia coli

Mean predicted aligned error: 9.56 Å